Protein AF-A0A1M7E505-F1 (afdb_monomer)

Secondary structure (DSSP, 8-state):
---------HHHHSTTSHHHHHHHHHHHHHHH-TT--EEEEEEEE--TT-SS-SEEEEEEEETTEE-TTTSEEEEE--

Mean predicted aligned error: 8.86 Å

Structure (mmCIF, N/CA/C/O backbone):
data_AF-A0A1M7E505-F1
#
_entry.id   AF-A0A1M7E505-F1
#
loop_
_atom_site.group_PDB
_atom_site.id
_atom_site.type_symbol
_atom_site.label_atom_id
_atom_site.label_alt_id
_atom_site.label_comp_id
_atom_site.label_asym_id
_atom_site.label_entity_id
_atom_site.label_seq_id
_atom_site.pdbx_PDB_ins_code
_atom_site.Cartn_x
_atom_site.Cartn_y
_atom_site.Cartn_z
_atom_site.occupancy
_atom_site.B_iso_or_equiv
_atom_site.auth_seq_id
_atom_site.auth_comp_id
_atom_site.auth_asym_id
_atom_site.auth_atom_id
_atom_site.pdbx_PDB_model_num
ATOM 1 N N . MET A 1 1 ? 8.353 -4.823 14.628 1.00 31.02 1 MET A N 1
ATOM 2 C CA . MET A 1 1 ? 8.418 -5.235 13.213 1.00 31.02 1 MET A CA 1
ATOM 3 C C . MET A 1 1 ? 8.456 -3.964 12.411 1.00 31.02 1 MET A C 1
ATOM 5 O O . MET A 1 1 ? 7.467 -3.247 12.396 1.00 31.02 1 MET A O 1
ATOM 9 N N . ASP A 1 2 ? 9.626 -3.655 11.878 1.00 28.30 2 ASP A N 1
ATOM 10 C CA . ASP A 1 2 ? 9.842 -2.491 11.033 1.00 28.30 2 ASP A CA 1
ATOM 11 C C . ASP A 1 2 ? 9.600 -2.953 9.590 1.00 28.30 2 ASP A C 1
ATOM 13 O O . ASP A 1 2 ? 10.312 -3.821 9.083 1.00 28.30 2 ASP A O 1
ATOM 17 N N . CYS A 1 3 ? 8.503 -2.506 8.983 1.00 34.94 3 CYS A N 1
ATOM 18 C CA . CYS A 1 3 ? 8.093 -2.916 7.640 1.00 34.94 3 CYS A CA 1
ATOM 19 C C . CYS A 1 3 ? 8.777 -2.008 6.611 1.00 34.94 3 CYS A C 1
ATOM 21 O O . CYS A 1 3 ? 8.152 -1.139 6.012 1.00 34.94 3 CYS A O 1
ATOM 23 N N . GLY A 1 4 ? 10.084 -2.190 6.424 1.00 34.31 4 GLY A N 1
ATOM 24 C CA . GLY A 1 4 ? 10.843 -1.482 5.396 1.00 34.31 4 GLY A CA 1
ATOM 25 C C . GLY A 1 4 ? 10.592 -2.074 4.009 1.00 34.31 4 GLY A C 1
ATOM 26 O O . GLY A 1 4 ? 11.283 -3.004 3.598 1.00 34.31 4 GLY A O 1
ATOM 27 N N . ILE A 1 5 ? 9.622 -1.532 3.272 1.00 43.47 5 ILE A N 1
ATOM 28 C CA . ILE A 1 5 ? 9.468 -1.777 1.832 1.00 43.47 5 ILE A CA 1
ATOM 29 C C . ILE A 1 5 ? 10.576 -0.998 1.104 1.00 43.47 5 ILE A C 1
ATOM 31 O O . ILE A 1 5 ? 10.609 0.232 1.097 1.00 43.47 5 ILE A O 1
ATOM 35 N N . TYR A 1 6 ? 11.520 -1.718 0.497 1.00 42.25 6 TYR A N 1
ATOM 36 C CA . TYR A 1 6 ? 12.703 -1.135 -0.138 1.00 42.25 6 TYR A CA 1
ATOM 37 C C . TYR A 1 6 ? 12.417 -0.729 -1.595 1.00 42.25 6 TYR A C 1
ATOM 39 O O . TYR A 1 6 ? 12.745 -1.457 -2.532 1.00 42.25 6 TYR A O 1
ATOM 47 N N . ILE A 1 7 ? 11.807 0.444 -1.797 1.00 47.41 7 ILE A N 1
ATOM 48 C CA . ILE A 1 7 ? 11.612 1.053 -3.126 1.00 47.41 7 ILE A CA 1
ATOM 49 C C . ILE A 1 7 ? 12.531 2.272 -3.262 1.00 47.41 7 ILE A C 1
ATOM 51 O O . ILE A 1 7 ? 12.383 3.287 -2.591 1.00 47.41 7 ILE A O 1
ATOM 55 N N . LYS A 1 8 ? 13.544 2.146 -4.126 1.00 45.09 8 LYS A N 1
ATOM 56 C CA . LYS A 1 8 ? 14.695 3.063 -4.2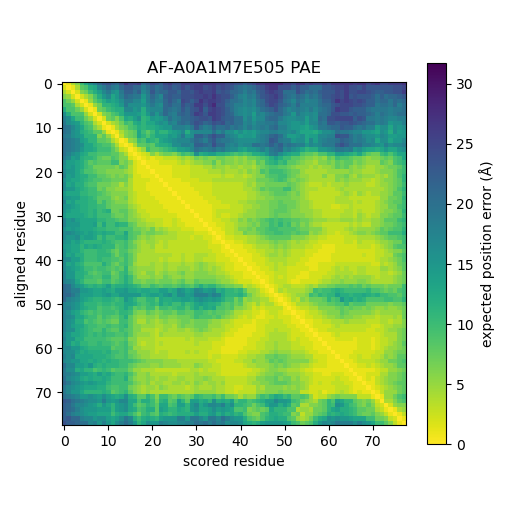49 1.00 45.09 8 LYS A CA 1
ATOM 57 C C . LYS A 1 8 ? 14.430 4.394 -4.977 1.00 45.09 8 LYS A C 1
ATOM 59 O O . LYS A 1 8 ? 15.394 5.063 -5.338 1.00 45.09 8 LYS A O 1
ATOM 64 N N . ASN A 1 9 ? 13.187 4.805 -5.226 1.00 50.62 9 ASN A N 1
ATOM 65 C CA . ASN A 1 9 ? 12.946 6.086 -5.900 1.00 50.62 9 ASN A CA 1
ATOM 66 C C . ASN A 1 9 ? 12.635 7.185 -4.873 1.00 50.62 9 ASN A C 1
ATOM 68 O O . ASN A 1 9 ? 11.566 7.204 -4.269 1.00 50.62 9 ASN A O 1
ATOM 72 N N . THR A 1 10 ? 13.575 8.109 -4.669 1.00 45.06 10 THR A N 1
ATOM 73 C CA . THR A 1 10 ? 13.507 9.197 -3.675 1.00 45.06 10 THR A CA 1
ATOM 74 C C . THR A 1 10 ? 12.308 10.131 -3.878 1.00 45.06 10 THR A C 1
ATOM 76 O O . THR A 1 10 ? 11.817 10.703 -2.911 1.00 45.06 10 THR A O 1
ATOM 79 N N . ALA A 1 11 ? 11.794 10.258 -5.108 1.00 49.31 11 ALA A N 1
ATOM 80 C CA . ALA A 1 11 ? 10.572 11.017 -5.397 1.00 49.31 11 ALA A CA 1
ATOM 81 C C . ALA A 1 11 ? 9.292 10.283 -4.948 1.00 49.31 11 ALA A C 1
ATOM 83 O O . ALA A 1 11 ? 8.277 10.912 -4.665 1.00 49.31 11 ALA A O 1
ATOM 84 N N . GLN A 1 12 ? 9.349 8.952 -4.861 1.00 52.88 12 GLN A N 1
ATOM 85 C CA . GLN A 1 12 ? 8.232 8.090 -4.470 1.00 52.88 12 GLN A CA 1
ATOM 86 C C . GLN A 1 12 ? 8.269 7.774 -2.960 1.00 52.88 12 GLN A C 1
ATOM 88 O O . GLN A 1 12 ? 7.212 7.711 -2.338 1.00 52.88 12 GLN A O 1
ATOM 93 N N . ASN A 1 13 ? 9.467 7.669 -2.364 1.00 51.41 13 ASN A N 1
ATOM 94 C CA . ASN A 1 13 ? 9.710 7.425 -0.931 1.00 51.41 13 ASN A CA 1
ATOM 95 C C . ASN A 1 13 ? 9.961 8.700 -0.093 1.00 51.41 13 ASN A C 1
ATOM 97 O O . ASN A 1 13 ? 10.179 8.612 1.114 1.00 51.41 13 ASN A O 1
ATOM 101 N N . GLY A 1 14 ? 9.986 9.883 -0.713 1.00 47.34 14 GLY A N 1
ATOM 102 C CA . GLY A 1 14 ? 10.144 11.161 -0.013 1.00 47.34 14 GLY A CA 1
ATOM 103 C C . GLY A 1 14 ? 8.871 11.597 0.722 1.00 47.34 14 GLY A C 1
ATOM 104 O O . GLY A 1 14 ? 7.774 11.121 0.430 1.00 47.34 14 GLY A O 1
ATOM 105 N N . ALA A 1 15 ? 8.993 12.545 1.657 1.00 45.59 15 ALA A N 1
ATOM 106 C CA . ALA A 1 15 ? 7.838 13.163 2.312 1.00 45.59 15 ALA A CA 1
ATOM 107 C C . ALA A 1 15 ? 6.900 13.787 1.258 1.00 45.59 15 ALA A C 1
ATOM 109 O O . ALA A 1 15 ? 7.294 14.696 0.530 1.00 45.59 15 ALA A O 1
ATOM 110 N N . GLY A 1 16 ? 5.670 13.273 1.159 1.00 55.41 16 GLY A N 1
ATOM 111 C CA . GLY A 1 16 ? 4.692 13.670 0.134 1.00 55.41 16 GLY A CA 1
ATOM 112 C C . GLY A 1 16 ? 4.665 12.802 -1.134 1.00 55.41 16 GLY A C 1
ATOM 113 O O . GLY A 1 16 ? 3.810 13.038 -1.994 1.00 55.41 16 GLY A O 1
ATOM 114 N N . GLY A 1 17 ? 5.534 11.792 -1.237 1.00 65.81 17 GLY A N 1
ATOM 115 C CA . GLY A 1 17 ? 5.469 10.752 -2.265 1.00 65.81 17 GLY A CA 1
ATOM 116 C C . GLY A 1 17 ? 4.253 9.835 -2.094 1.00 65.81 17 GLY A C 1
ATOM 117 O O . GLY A 1 17 ? 3.620 9.804 -1.034 1.00 65.81 17 GLY A O 1
ATOM 118 N N . ASP A 1 18 ? 3.902 9.094 -3.144 1.00 68.44 18 ASP A N 1
ATOM 119 C CA . ASP A 1 18 ? 2.689 8.261 -3.166 1.00 68.44 18 ASP A CA 1
ATOM 120 C C . ASP A 1 18 ? 2.697 7.174 -2.078 1.00 68.44 18 ASP A C 1
ATOM 122 O O . ASP A 1 18 ? 1.653 6.880 -1.495 1.00 68.44 18 ASP A O 1
ATOM 126 N N . TRP A 1 19 ? 3.880 6.666 -1.716 1.00 70.44 19 TRP A N 1
ATOM 127 C CA . TRP A 1 19 ? 4.059 5.736 -0.597 1.00 70.44 19 TRP A CA 1
ATOM 128 C C . TRP A 1 19 ? 3.735 6.387 0.741 1.00 70.44 19 TRP A C 1
ATOM 130 O O . TRP A 1 19 ? 2.903 5.878 1.486 1.00 70.44 19 TRP A O 1
ATOM 140 N N . TYR A 1 20 ? 4.309 7.561 1.006 1.00 73.12 20 TYR A N 1
ATOM 141 C CA . TYR A 1 20 ? 4.070 8.296 2.245 1.00 73.12 20 TYR A CA 1
ATOM 142 C C . TYR A 1 20 ? 2.589 8.671 2.420 1.00 73.12 20 TYR A C 1
ATOM 144 O O . TYR A 1 20 ? 2.036 8.586 3.522 1.00 73.12 20 TYR A O 1
ATOM 152 N N . LYS A 1 21 ? 1.920 9.071 1.330 1.00 74.56 21 LYS A N 1
ATOM 153 C CA . LYS A 1 21 ? 0.479 9.367 1.336 1.00 74.56 21 LYS A CA 1
ATOM 154 C C . LYS A 1 21 ? -0.340 8.124 1.672 1.00 74.56 21 LYS A C 1
ATOM 156 O O . LYS A 1 21 ? -1.206 8.205 2.543 1.00 74.56 21 LYS A O 1
ATOM 161 N N . MET A 1 22 ? -0.035 6.988 1.046 1.00 75.50 22 MET A N 1
ATOM 162 C CA . MET A 1 22 ? -0.728 5.729 1.314 1.00 75.50 22 MET A CA 1
ATOM 163 C C . MET A 1 22 ? -0.489 5.234 2.749 1.00 75.50 22 MET A C 1
ATOM 165 O O . MET A 1 22 ? -1.453 4.925 3.449 1.00 75.50 22 MET A O 1
ATOM 169 N N . GLU A 1 23 ? 0.751 5.250 3.245 1.00 76.94 23 GLU A N 1
ATOM 170 C CA . GLU A 1 23 ? 1.068 4.879 4.633 1.00 76.94 23 GLU A CA 1
ATOM 171 C C . GLU A 1 23 ? 0.315 5.761 5.638 1.00 76.94 23 GLU A C 1
ATOM 173 O O . GLU A 1 23 ? -0.253 5.271 6.621 1.00 76.94 23 GLU A O 1
ATOM 178 N N . THR A 1 24 ? 0.244 7.067 5.366 1.00 81.25 24 THR A N 1
ATOM 179 C CA . THR A 1 24 ? -0.510 8.020 6.192 1.00 81.25 24 THR A CA 1
ATOM 180 C C . THR A 1 24 ? -2.009 7.714 6.171 1.00 81.25 24 THR A C 1
ATOM 182 O O . THR A 1 24 ? -2.655 7.707 7.223 1.00 81.25 24 THR A O 1
ATOM 185 N N . GLN A 1 25 ? -2.575 7.423 4.996 1.00 81.00 25 GLN A N 1
ATOM 186 C CA . GLN A 1 25 ? -3.987 7.064 4.844 1.00 81.00 25 GLN A CA 1
ATOM 187 C C . GLN A 1 25 ? -4.328 5.752 5.563 1.00 81.00 25 GLN A C 1
ATOM 189 O O . GLN A 1 25 ? -5.320 5.709 6.292 1.00 81.00 25 GLN A O 1
ATOM 194 N N . LEU A 1 26 ? -3.487 4.720 5.444 1.00 81.06 26 LEU A N 1
ATOM 195 C CA . LEU A 1 26 ? -3.645 3.454 6.169 1.00 81.06 26 LEU A CA 1
ATOM 196 C C . LEU A 1 26 ? -3.568 3.650 7.686 1.00 81.06 26 LEU A C 1
ATOM 198 O O . LEU A 1 26 ? -4.397 3.115 8.426 1.00 81.06 26 LEU A O 1
ATOM 202 N N . SER A 1 27 ? -2.604 4.448 8.155 1.00 83.56 27 SER A N 1
ATOM 203 C CA . SER A 1 27 ? -2.450 4.774 9.577 1.00 83.56 27 SER A CA 1
ATOM 204 C C . SER A 1 27 ? -3.691 5.481 10.126 1.00 83.56 27 SER A C 1
ATOM 206 O O . SER A 1 27 ? -4.227 5.090 11.166 1.00 83.56 27 SER A O 1
ATOM 208 N N . ASN A 1 28 ? -4.214 6.473 9.401 1.00 86.25 28 ASN A N 1
ATOM 209 C CA . ASN A 1 28 ? -5.441 7.170 9.784 1.00 86.25 28 ASN A CA 1
ATOM 210 C C . ASN A 1 28 ? -6.664 6.244 9.752 1.00 86.25 28 ASN A C 1
ATOM 212 O O . ASN A 1 28 ? -7.451 6.250 10.699 1.00 86.25 28 ASN A O 1
ATOM 216 N N . PHE A 1 29 ? -6.792 5.394 8.729 1.00 84.19 29 PHE A N 1
ATOM 217 C CA . PHE A 1 29 ? -7.865 4.403 8.650 1.00 84.19 29 PHE A CA 1
ATOM 218 C C . PHE A 1 29 ? -7.849 3.455 9.856 1.00 84.19 29 PHE A C 1
ATOM 220 O O . PHE A 1 29 ? -8.895 3.217 10.458 1.00 84.19 29 PHE A O 1
ATOM 227 N N . LYS A 1 30 ? -6.671 2.961 10.259 1.00 83.50 30 LYS A N 1
ATOM 228 C CA . LYS A 1 30 ? -6.516 2.048 11.401 1.00 83.50 30 LYS A CA 1
ATOM 229 C C . LYS A 1 30 ? -6.785 2.724 12.748 1.00 83.50 30 LYS A C 1
ATOM 231 O O . LYS A 1 30 ? -7.313 2.073 13.643 1.00 83.50 30 LYS A O 1
ATOM 236 N N . LYS A 1 31 ? -6.470 4.016 12.896 1.00 87.25 31 LYS A N 1
ATOM 237 C CA . LYS A 1 31 ? -6.826 4.796 14.099 1.00 87.25 31 LYS A CA 1
ATOM 238 C C . LYS A 1 31 ? -8.338 4.920 14.272 1.00 87.25 31 LYS A C 1
ATOM 240 O O . LYS A 1 31 ? -8.826 4.818 15.391 1.00 87.25 31 LYS A O 1
ATOM 245 N N . VAL A 1 32 ? -9.064 5.127 13.173 1.00 89.06 32 VAL A N 1
ATOM 246 C CA . VAL A 1 32 ? -10.533 5.218 13.184 1.00 89.06 32 VAL A CA 1
ATOM 247 C C . VAL A 1 32 ? -11.180 3.830 13.286 1.00 89.06 32 VAL A C 1
ATOM 249 O O . VAL A 1 32 ? -12.216 3.685 13.927 1.00 89.06 32 VAL A O 1
ATOM 252 N N . ASN A 1 33 ? -10.546 2.796 12.721 1.00 85.25 33 ASN A N 1
ATOM 253 C CA . ASN A 1 33 ? -11.040 1.416 12.690 1.00 85.25 33 ASN A CA 1
ATOM 254 C C . ASN A 1 33 ? -10.037 0.455 13.359 1.00 85.25 33 ASN A C 1
ATOM 256 O O . ASN A 1 33 ? -9.396 -0.358 12.679 1.00 85.25 33 ASN A O 1
ATOM 260 N N . PRO A 1 34 ? -9.878 0.511 14.695 1.00 86.19 34 PRO A N 1
ATOM 261 C CA . PRO A 1 34 ? -8.819 -0.215 15.402 1.00 86.19 34 PRO A CA 1
ATOM 262 C C . PRO A 1 34 ? -8.898 -1.735 15.218 1.00 86.19 34 PRO A C 1
ATOM 264 O O . PRO A 1 34 ? -7.864 -2.405 15.176 1.00 86.19 34 PRO A O 1
ATOM 267 N N . ASN A 1 35 ? -10.097 -2.283 15.012 1.00 90.19 35 ASN A N 1
ATOM 268 C CA . ASN A 1 35 ? -10.317 -3.724 14.872 1.00 90.19 35 ASN A CA 1
ATOM 269 C C . ASN A 1 35 ? -10.256 -4.235 13.426 1.00 90.19 35 ASN A C 1
ATOM 271 O O . ASN A 1 35 ? -10.131 -5.443 13.233 1.00 90.19 35 ASN A O 1
ATOM 275 N N . SER A 1 36 ? -10.290 -3.354 12.421 1.00 85.81 36 SER A N 1
ATOM 276 C CA . SER A 1 36 ? -10.290 -3.782 11.019 1.00 85.81 36 SER A CA 1
ATOM 277 C C . SER A 1 36 ? -8.981 -4.460 10.637 1.00 85.81 36 SER A C 1
ATOM 279 O O . SER A 1 36 ? -7.888 -3.959 10.930 1.00 85.81 36 SER A O 1
ATOM 281 N N . LYS A 1 37 ? -9.066 -5.603 9.963 1.00 87.88 37 LYS A N 1
ATOM 282 C CA . LYS A 1 37 ? -7.901 -6.306 9.418 1.00 87.88 37 LYS A CA 1
ATOM 283 C C . LYS A 1 37 ? -7.499 -5.644 8.110 1.00 87.88 37 LYS A C 1
ATOM 285 O O . LYS A 1 37 ? -8.330 -5.472 7.227 1.00 87.88 37 LYS A O 1
ATOM 290 N N . ILE A 1 38 ? -6.226 -5.294 7.986 1.00 84.75 38 ILE A N 1
ATOM 291 C CA . ILE A 1 38 ? -5.676 -4.688 6.775 1.00 84.75 38 ILE A CA 1
ATOM 292 C C . ILE A 1 38 ? -4.718 -5.695 6.153 1.00 84.75 38 ILE A C 1
ATOM 294 O O . ILE A 1 38 ? -3.839 -6.219 6.840 1.00 84.75 38 ILE A O 1
ATOM 298 N N . LYS A 1 39 ? -4.889 -5.953 4.860 1.00 85.50 39 LYS A N 1
ATOM 299 C CA . LYS A 1 39 ? -3.932 -6.680 4.027 1.00 85.50 39 LYS A CA 1
ATOM 300 C C . LYS A 1 39 ? -3.496 -5.746 2.906 1.00 85.50 39 LYS A C 1
ATOM 302 O O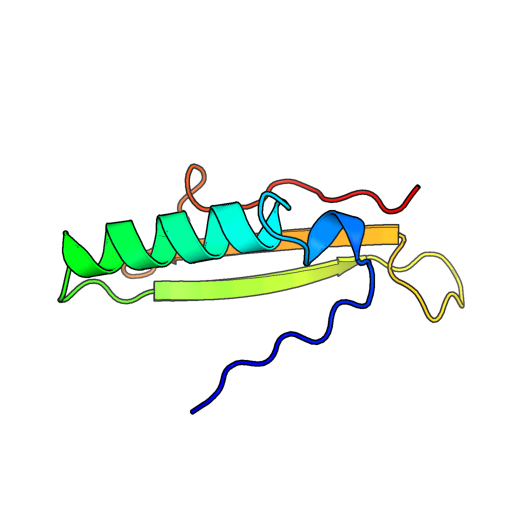 . LYS A 1 39 ? -4.342 -5.112 2.288 1.00 85.50 39 LYS A O 1
ATOM 307 N N . ALA A 1 40 ? -2.197 -5.665 2.665 1.00 83.12 40 ALA A N 1
ATOM 308 C CA . ALA A 1 40 ? -1.631 -4.944 1.535 1.00 83.12 40 ALA A CA 1
ATOM 309 C C . ALA A 1 40 ? -0.925 -5.948 0.623 1.00 83.12 40 ALA A C 1
ATOM 311 O O . ALA A 1 40 ? -0.119 -6.749 1.100 1.00 83.12 40 ALA A O 1
ATOM 312 N N . GLU A 1 41 ? -1.234 -5.914 -0.667 1.00 84.56 41 GLU A N 1
ATOM 313 C CA . GLU A 1 41 ? -0.571 -6.712 -1.695 1.00 84.56 41 GLU 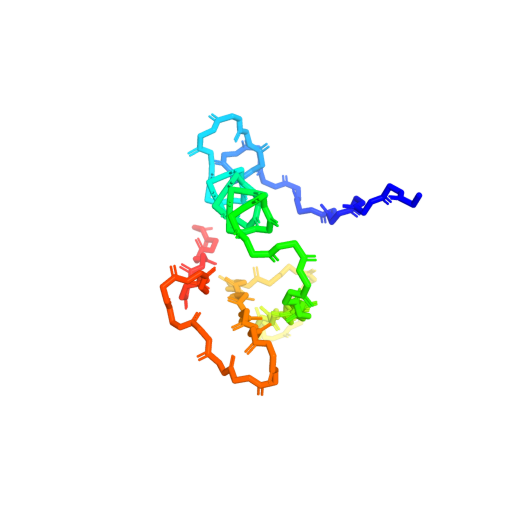A CA 1
ATOM 314 C C . GLU A 1 41 ? 0.163 -5.786 -2.653 1.00 84.56 41 GLU A C 1
ATOM 316 O O . GLU A 1 41 ? -0.412 -4.840 -3.182 1.00 84.56 41 GLU A O 1
ATOM 321 N N . MET A 1 42 ? 1.451 -6.048 -2.862 1.00 82.00 42 MET A N 1
ATOM 322 C CA . MET A 1 42 ? 2.280 -5.262 -3.764 1.00 82.00 42 MET A CA 1
ATOM 323 C C . MET A 1 42 ? 2.509 -6.021 -5.058 1.00 82.00 42 MET A C 1
ATOM 325 O O . MET A 1 42 ? 3.048 -7.128 -5.051 1.00 82.00 42 MET A O 1
ATOM 329 N N . ASN A 1 43 ? 2.138 -5.396 -6.166 1.00 82.44 43 ASN A N 1
ATOM 330 C CA . ASN A 1 43 ? 2.264 -5.962 -7.493 1.00 82.44 43 ASN A CA 1
ATOM 331 C C . ASN A 1 43 ? 3.364 -5.231 -8.255 1.00 82.44 43 ASN A C 1
ATOM 333 O O . ASN A 1 43 ? 3.308 -4.017 -8.451 1.00 82.44 43 ASN A O 1
ATOM 337 N N . PHE A 1 44 ? 4.354 -5.989 -8.713 1.00 82.44 44 PHE A N 1
ATOM 338 C CA . PHE A 1 44 ? 5.472 -5.485 -9.499 1.00 82.44 44 PHE A CA 1
ATOM 339 C C . PHE A 1 44 ? 5.366 -6.017 -10.922 1.00 82.44 44 PHE A C 1
ATOM 341 O O . PHE A 1 44 ? 5.334 -7.232 -11.127 1.00 82.44 44 PHE A O 1
ATOM 348 N N . LYS A 1 45 ? 5.343 -5.125 -11.912 1.00 82.44 45 LYS A N 1
ATOM 349 C CA . LYS A 1 45 ? 5.361 -5.522 -13.323 1.00 82.44 45 LYS A CA 1
ATOM 350 C C . LYS A 1 45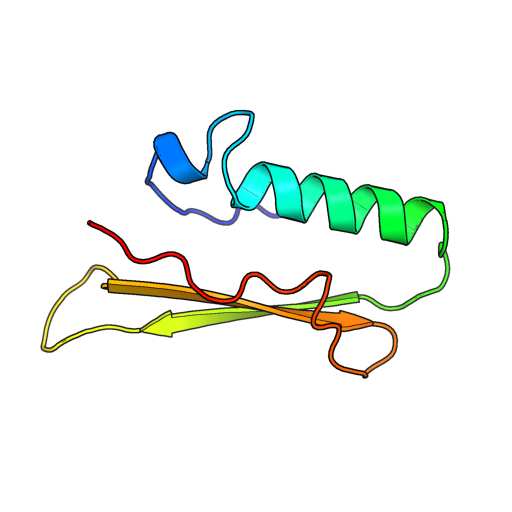 ? 6.717 -5.239 -13.939 1.00 82.44 45 LYS A C 1
ATOM 352 O O . LYS A 1 45 ? 7.220 -4.119 -13.876 1.00 82.44 45 LYS A O 1
ATOM 357 N N . PHE A 1 46 ? 7.277 -6.265 -14.566 1.00 82.19 46 PHE A N 1
ATOM 358 C CA . PHE A 1 46 ? 8.572 -6.241 -15.236 1.00 82.19 46 PHE A CA 1
ATOM 359 C C . PHE A 1 46 ? 8.378 -6.420 -16.742 1.00 82.19 46 PHE A C 1
ATOM 361 O O . PHE A 1 46 ? 7.431 -7.074 -17.175 1.00 82.19 46 PHE A O 1
ATOM 368 N N . SER A 1 47 ? 9.261 -5.818 -17.535 1.00 83.88 47 SER A N 1
ATOM 369 C CA . SER A 1 47 ? 9.277 -5.960 -18.992 1.00 83.88 47 SER A CA 1
ATOM 370 C C . SER A 1 47 ? 10.591 -6.611 -19.411 1.00 83.88 47 SER A C 1
ATOM 372 O O . SER A 1 47 ? 11.658 -6.150 -18.993 1.00 83.88 47 SER A O 1
ATOM 374 N N . GLY A 1 48 ? 10.507 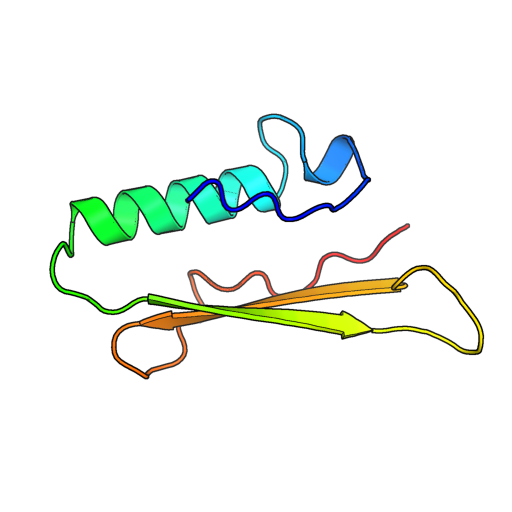-7.680 -20.210 1.00 83.31 48 GLY A N 1
ATOM 375 C CA . GLY A 1 48 ? 11.661 -8.475 -20.638 1.00 83.31 48 GLY A CA 1
ATOM 376 C C . GLY A 1 48 ? 12.519 -8.943 -19.459 1.00 83.31 48 GLY A C 1
ATOM 377 O O . GLY A 1 48 ? 11.995 -9.351 -18.426 1.00 83.31 48 GLY A O 1
ATOM 378 N N . ASP A 1 49 ? 13.836 -8.805 -19.603 1.00 83.62 49 ASP A N 1
ATOM 379 C CA . ASP A 1 49 ? 14.830 -9.208 -18.596 1.00 83.62 49 ASP A CA 1
ATOM 380 C C . ASP A 1 49 ? 15.180 -8.083 -17.602 1.00 83.62 49 ASP A C 1
ATOM 382 O O . ASP A 1 49 ? 16.218 -8.1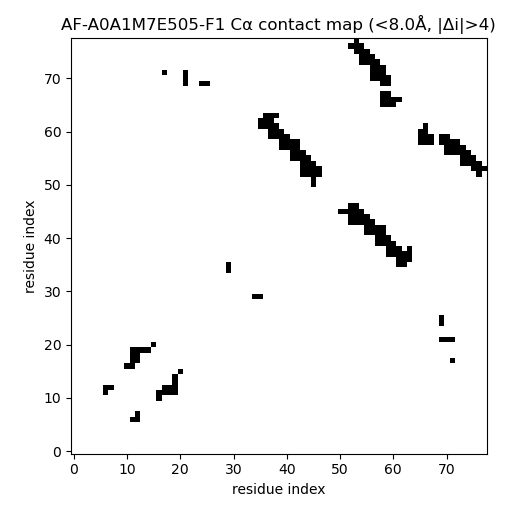17 -16.929 1.00 83.62 49 ASP A O 1
ATOM 386 N N . SER A 1 50 ? 14.350 -7.037 -17.522 1.00 75.88 50 SER A N 1
ATOM 387 C CA . SER A 1 50 ? 14.609 -5.910 -16.626 1.00 75.88 50 SER A CA 1
ATOM 388 C C . SER A 1 50 ? 14.623 -6.359 -15.164 1.00 75.88 50 SER A C 1
ATOM 390 O O . SER A 1 50 ? 13.666 -6.945 -14.664 1.00 75.88 50 SER A O 1
ATOM 392 N N . LYS A 1 51 ? 15.678 -5.978 -14.433 1.00 78.62 51 LYS A N 1
ATOM 393 C CA . LYS A 1 51 ? 15.761 -6.133 -12.968 1.00 78.62 51 LYS A CA 1
ATOM 394 C C . LYS A 1 51 ? 14.931 -5.092 -12.206 1.00 78.62 51 LYS A C 1
ATOM 396 O O . LYS A 1 51 ? 14.845 -5.157 -10.983 1.00 78.62 51 LYS A O 1
ATOM 401 N N . HIS A 1 52 ? 14.355 -4.122 -12.916 1.00 73.06 52 HIS A N 1
ATOM 402 C CA . HIS A 1 52 ? 13.563 -3.033 -12.355 1.00 73.06 52 HIS A CA 1
ATOM 403 C C . HIS A 1 52 ? 12.120 -3.117 -12.869 1.00 73.06 52 HIS A C 1
ATOM 405 O O . HIS A 1 52 ? 11.922 -3.233 -14.085 1.00 73.06 52 HIS A O 1
ATOM 411 N N . PRO A 1 53 ? 11.112 -3.042 -11.982 1.00 75.44 53 PRO A N 1
ATOM 412 C CA . PRO A 1 53 ? 9.725 -3.004 -12.410 1.00 75.44 53 PRO A CA 1
ATOM 413 C C . PRO A 1 53 ? 9.441 -1.674 -13.115 1.00 75.44 53 PRO A C 1
ATOM 415 O O . PRO A 1 53 ? 9.881 -0.615 -12.665 1.00 75.44 53 PRO A O 1
ATOM 418 N N . TYR A 1 54 ? 8.701 -1.725 -14.220 1.00 79.00 54 TYR A N 1
ATOM 419 C CA . TYR A 1 54 ? 8.240 -0.521 -14.920 1.00 79.00 54 TYR A CA 1
ATOM 420 C C . TYR A 1 54 ? 6.959 0.047 -14.288 1.00 79.00 54 TYR A C 1
ATOM 422 O O . TYR A 1 54 ? 6.616 1.210 -14.494 1.00 79.00 54 TYR A O 1
ATOM 430 N N . GLU A 1 55 ? 6.249 -0.770 -13.509 1.00 79.06 55 GLU A N 1
ATOM 431 C CA . GLU A 1 55 ? 5.025 -0.392 -12.813 1.00 79.06 55 GLU A CA 1
ATOM 432 C C . GLU A 1 55 ? 4.962 -1.103 -11.459 1.00 79.06 55 GLU A C 1
ATOM 434 O O . GLU A 1 55 ? 5.225 -2.306 -11.361 1.00 79.06 55 GLU A O 1
ATOM 439 N N . VAL A 1 56 ? 4.596 -0.347 -10.424 1.00 78.25 56 VAL A N 1
ATOM 440 C CA . VAL A 1 56 ? 4.268 -0.875 -9.097 1.00 78.25 56 VAL A CA 1
ATOM 441 C C . VAL A 1 56 ? 2.847 -0.445 -8.748 1.00 78.25 56 VAL A C 1
ATOM 443 O O . VAL A 1 56 ? 2.507 0.732 -8.883 1.00 78.25 56 VAL A O 1
ATOM 446 N N . SER A 1 57 ? 2.010 -1.382 -8.314 1.00 81.56 57 SER A N 1
ATOM 447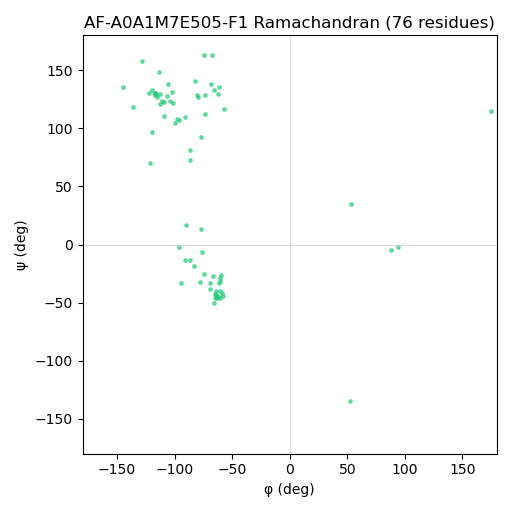 C CA . SER A 1 57 ? 0.678 -1.097 -7.772 1.00 81.56 57 SER A CA 1
ATOM 448 C C . SER A 1 57 ? 0.496 -1.776 -6.423 1.00 81.56 57 SER A C 1
ATOM 450 O O . SER A 1 57 ? 1.219 -2.716 -6.083 1.00 81.56 57 SER A O 1
ATOM 452 N N . ILE A 1 58 ? -0.435 -1.258 -5.627 1.00 81.38 58 ILE A N 1
ATOM 453 C CA . ILE A 1 58 ? -0.662 -1.737 -4.266 1.00 81.38 58 ILE A CA 1
ATOM 454 C C . ILE A 1 58 ? -2.153 -1.862 -4.046 1.00 81.38 58 ILE A C 1
ATOM 456 O O . ILE A 1 58 ? -2.865 -0.859 -4.083 1.00 81.38 58 ILE A O 1
ATOM 460 N N . ASP A 1 59 ? -2.584 -3.082 -3.771 1.00 86.81 59 ASP A N 1
ATOM 461 C CA . ASP A 1 59 ? -3.974 -3.403 -3.509 1.00 86.81 59 ASP A CA 1
ATOM 462 C C . ASP A 1 59 ? -4.162 -3.538 -2.000 1.00 86.81 59 ASP A C 1
ATOM 464 O O . ASP A 1 59 ? -3.497 -4.335 -1.329 1.00 86.81 59 ASP A O 1
ATOM 468 N N . ILE A 1 60 ? -5.054 -2.726 -1.446 1.00 86.00 60 ILE A N 1
ATOM 469 C CA . ILE A 1 60 ? -5.393 -2.742 -0.028 1.00 86.00 60 ILE A CA 1
ATOM 470 C C . ILE A 1 60 ? -6.724 -3.455 0.146 1.00 86.00 60 ILE A C 1
ATOM 472 O O . ILE A 1 60 ? -7.714 -3.122 -0.500 1.00 86.00 60 ILE A O 1
ATOM 476 N N . PHE A 1 61 ? -6.765 -4.392 1.086 1.00 87.94 61 PHE A N 1
ATOM 477 C CA . PHE A 1 61 ? -7.977 -5.075 1.504 1.00 87.94 61 PHE A CA 1
ATOM 478 C C . PHE A 1 61 ? -8.264 -4.771 2.971 1.00 87.94 61 PHE A C 1
ATOM 480 O O . PHE A 1 61 ? -7.396 -4.927 3.835 1.00 87.94 61 PHE A O 1
ATOM 487 N N . THR A 1 62 ? -9.500 -4.380 3.260 1.00 89.69 62 THR A N 1
ATOM 488 C CA . THR A 1 62 ? -10.009 -4.127 4.610 1.00 89.69 62 THR A CA 1
ATOM 489 C C . THR A 1 62 ? -11.063 -5.169 4.948 1.00 89.69 62 THR A C 1
ATOM 491 O O . THR A 1 62 ? -12.045 -5.318 4.221 1.00 89.69 62 THR A O 1
ATOM 494 N N . ASP A 1 63 ? -10.836 -5.927 6.019 1.00 89.88 63 ASP A N 1
ATOM 495 C CA . ASP A 1 63 ? -11.713 -7.014 6.471 1.00 89.88 63 ASP A CA 1
ATOM 496 C C . ASP A 1 63 ? -12.016 -8.046 5.367 1.00 89.88 63 ASP A C 1
ATOM 498 O O . ASP A 1 63 ? -13.100 -8.614 5.284 1.00 89.88 63 ASP A O 1
ATOM 502 N N . GLY A 1 64 ? -11.018 -8.290 4.509 1.00 87.88 64 GLY A N 1
ATOM 503 C CA . GLY A 1 64 ? -11.090 -9.238 3.394 1.00 87.88 64 GLY A CA 1
ATOM 504 C C . GLY A 1 64 ? -11.641 -8.665 2.086 1.00 87.88 64 GLY A C 1
ATOM 505 O O . GLY A 1 64 ? -11.596 -9.361 1.077 1.00 87.88 64 GLY A O 1
ATOM 506 N N . ASN A 1 65 ? -12.099 -7.410 2.068 1.00 91.12 65 ASN A N 1
ATOM 507 C CA . ASN A 1 65 ? -12.665 -6.766 0.881 1.00 91.12 65 ASN A CA 1
ATOM 508 C C . ASN A 1 65 ? -11.693 -5.754 0.279 1.00 91.12 65 ASN A C 1
ATOM 510 O O . ASN A 1 65 ? -11.074 -4.990 1.017 1.00 91.12 65 ASN A O 1
ATOM 514 N N . TYR A 1 66 ? -11.586 -5.725 -1.051 1.00 89.31 66 TYR A N 1
ATOM 515 C CA . TYR A 1 66 ? -10.760 -4.747 -1.759 1.00 89.31 66 TYR A CA 1
ATOM 516 C C . TYR A 1 66 ? -11.246 -3.319 -1.487 1.00 89.31 66 TYR A C 1
ATOM 518 O O . TYR A 1 66 ? -12.446 -3.040 -1.519 1.00 89.31 66 TYR A O 1
ATOM 526 N N . ASN A 1 67 ? -10.305 -2.418 -1.222 1.00 85.31 67 ASN A N 1
ATOM 527 C CA . ASN A 1 67 ? -10.562 -1.023 -0.912 1.00 85.31 67 ASN A CA 1
ATOM 528 C C . ASN A 1 67 ? -9.886 -0.133 -1.959 1.00 85.31 67 ASN A C 1
ATOM 530 O O . ASN A 1 67 ? -8.700 0.181 -1.861 1.00 85.31 67 ASN A O 1
ATOM 534 N N . GLU A 1 68 ? -10.660 0.283 -2.961 1.00 83.75 68 GLU A N 1
ATOM 535 C CA . GLU A 1 68 ? -10.162 1.081 -4.086 1.00 83.75 68 GLU A CA 1
ATOM 536 C C . GLU A 1 68 ? -9.587 2.435 -3.649 1.00 83.75 68 GLU A C 1
ATOM 538 O O . GLU A 1 68 ? -8.611 2.898 -4.226 1.00 83.75 68 GLU A O 1
ATOM 543 N N . ILE A 1 69 ? -10.150 3.043 -2.600 1.00 82.00 69 ILE A N 1
ATOM 544 C CA . ILE A 1 69 ? -9.747 4.372 -2.113 1.00 82.00 69 ILE A CA 1
ATOM 545 C C . ILE A 1 69 ? -8.350 4.331 -1.487 1.00 82.00 69 ILE A C 1
ATOM 547 O O . ILE A 1 69 ? -7.579 5.277 -1.629 1.00 82.00 69 ILE A O 1
ATOM 551 N N . LEU A 1 70 ? -8.037 3.251 -0.768 1.00 79.12 70 LEU A N 1
ATOM 552 C CA . LEU A 1 70 ? -6.742 3.068 -0.108 1.00 79.12 70 LEU A CA 1
ATOM 553 C C . LEU A 1 70 ? -5.689 2.438 -1.032 1.00 79.12 70 LEU A C 1
ATOM 555 O O . LEU A 1 70 ? -4.507 2.436 -0.693 1.00 79.12 70 LEU A O 1
ATOM 559 N N . SER A 1 71 ? -6.109 1.896 -2.175 1.00 80.06 71 SER A N 1
ATOM 560 C CA . SER A 1 71 ? -5.227 1.231 -3.134 1.00 80.06 71 SER A CA 1
ATOM 561 C C . SER A 1 71 ? -4.536 2.240 -4.052 1.00 80.06 71 SER A C 1
ATOM 563 O O . SER A 1 71 ? -5.134 3.215 -4.508 1.00 80.06 71 SER A O 1
ATOM 565 N N . VAL A 1 72 ? -3.260 2.002 -4.363 1.00 74.62 72 VAL A N 1
ATOM 566 C CA . VAL A 1 72 ? -2.478 2.861 -5.266 1.00 74.62 72 VAL A CA 1
ATOM 567 C C . VAL A 1 72 ? -2.518 2.256 -6.660 1.00 74.62 72 VAL A C 1
ATOM 569 O O . VAL A 1 72 ? -1.880 1.236 -6.932 1.00 74.62 72 VAL A O 1
ATOM 572 N N . GLN A 1 73 ? -3.274 2.901 -7.552 1.00 64.25 73 GLN A N 1
ATOM 573 C CA . GLN A 1 73 ? -3.670 2.283 -8.816 1.00 64.25 73 GLN A CA 1
ATOM 574 C C . GLN A 1 73 ? -2.526 2.025 -9.797 1.00 64.25 73 GLN A C 1
ATOM 576 O O . GLN A 1 73 ? -2.692 1.125 -10.615 1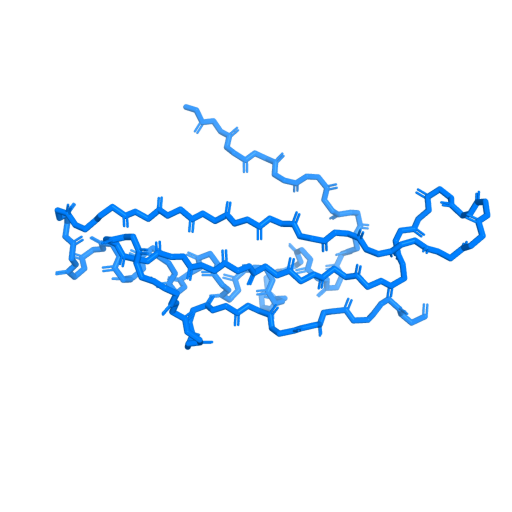.00 64.25 73 GLN A O 1
ATOM 581 N N . LYS A 1 74 ? -1.416 2.783 -9.766 1.00 67.12 74 LYS A N 1
ATOM 582 C CA . LYS A 1 74 ? -0.252 2.593 -10.654 1.00 67.12 74 LYS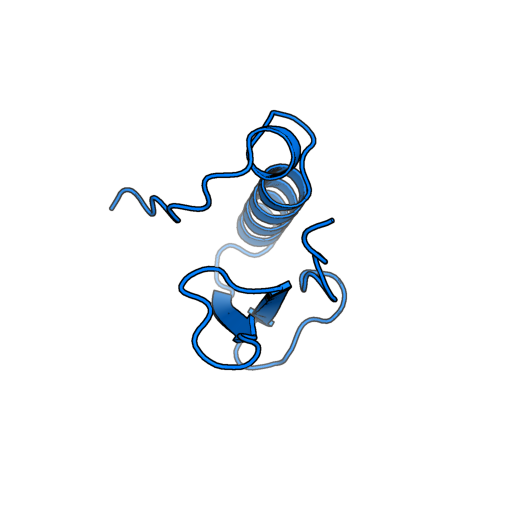 A CA 1
ATOM 583 C C . LYS A 1 74 ? 0.792 3.684 -10.451 1.00 67.12 74 LYS A C 1
ATOM 585 O O . LYS A 1 74 ? 0.555 4.832 -10.819 1.00 67.12 74 LYS A O 1
ATOM 590 N N . ILE A 1 75 ? 1.973 3.316 -9.975 1.00 63.59 75 ILE A N 1
ATOM 591 C CA . ILE A 1 75 ? 3.153 4.170 -10.064 1.00 63.59 75 ILE A CA 1
ATOM 592 C C . ILE A 1 75 ? 3.970 3.673 -11.255 1.00 63.59 75 ILE A C 1
ATOM 594 O O . ILE A 1 75 ? 4.601 2.616 -11.192 1.00 63.59 75 ILE A O 1
ATOM 598 N N . LYS A 1 76 ? 3.921 4.413 -12.366 1.00 58.78 76 LYS A N 1
ATOM 599 C CA . LYS A 1 76 ? 4.799 4.159 -13.511 1.00 58.78 76 LYS A CA 1
ATOM 600 C C . LYS A 1 76 ? 6.160 4.762 -13.212 1.00 58.78 76 LYS A C 1
ATOM 602 O O . LYS A 1 76 ? 6.246 5.940 -12.862 1.00 58.78 76 LYS A O 1
ATOM 607 N N . ASN A 1 77 ? 7.207 3.956 -13.329 1.00 52.94 77 ASN A N 1
ATOM 608 C CA . ASN A 1 77 ? 8.556 4.497 -13.293 1.00 52.94 77 ASN A CA 1
ATOM 609 C C . ASN A 1 77 ? 8.795 5.224 -14.636 1.00 52.94 77 ASN A C 1
ATOM 611 O O . ASN A 1 77 ? 8.463 4.634 -15.669 1.00 52.94 77 ASN A O 1
ATOM 615 N N . PRO A 1 78 ? 9.254 6.491 -14.634 1.00 50.47 78 PRO A N 1
ATOM 616 C CA . PRO A 1 78 ? 9.566 7.219 -15.863 1.00 50.47 78 PRO A CA 1
ATOM 617 C C . PRO A 1 78 ? 10.701 6.562 -16.655 1.00 50.47 78 PRO A C 1
ATOM 619 O O . PRO A 1 78 ? 11.550 5.880 -16.031 1.00 50.47 78 PRO A O 1
#

pLDDT: mean 72.5, std 16.78, range [28.3, 91.12]

Solvent-accessible surface area (backbone atoms only — not comparable to full-atom values): 4791 Å² total; per-residue (Å²): 136,84,85,79,79,90,65,92,47,65,76,42,65,30,96,82,10,67,54,46,50,41,54,51,49,52,52,52,51,40,71,77,37,74,82,61,48,77,47,79,45,79,46,75,40,63,57,88,89,49,95,55,58,50,33,42,31,36,51,27,24,52,72,85,38,81,33,74,88,71,25,46,88,65,48,67,58,132

Nearest PDB structures (foldseek):
  2xgr-assembly1_A  TM=7.719E-01  e=1.639E-01  Streptococcus pyogenes serotype M1
  5fgw-assembly2_B  TM=7.305E-01  e=1.639E-01  Streptococcus pyogenes
  2xh3-assembly2_B  TM=7.577E-01  e=1.746E-01  Streptococcus pyogenes serotype M1
  5fgw-assembly3_C  TM=7.303E-01  e=1.982E-01  Streptococcus pyogenes
  5fgw-assembly4_D  TM=7.308E-01  e=1.982E-01  Streptococcus pyogenes

Organism: NCBI:txid29534

Radius of gyration: 13.49 Å; Cα contacts (8 Å, |Δi|>4): 102; chains: 1; bounding box: 28×23×36 Å

Sequence (78 aa):
MDCGIYIKNTAQNGAGGDWYKMETQLSNFKKVNPNSKIKAEMNFKFSGDSKHPYEVSIDIFTDGNYNEILSVQKIKNP

Foldseek 3Di:
DDPDPDDPDCQQPPDVHPVNVLVVVVVVVCVVVVPKDKDKDKDFDDDDPDPHGQKIWIWIDINNHTDPVSTRHIDGDD